Protein AF-A0A3N9UMF8-F1 (afdb_monomer_lite)

Radius of gyration: 16.64 Å; chains: 1; bounding box: 35×28×41 Å

Foldseek 3Di:
DADDPVDPQGQAHDFDPVDPVRVVVRVCVLPVDPVVVVSSPVSNVVCCVVDVDPVNVVVVVVVVVVVVD

pLDDT: mean 95.49, std 4.64, range [70.56, 98.56]

Secondary structure (DSSP, 8-state):
----TTSSS-------TT-HHHHHHHHHHHHH-HHHHHHHHHHHHHHHHHHSSHHHHHHHHHHHHHH--

Sequence (69 aa):
IVENPATAQPTGVHINARNPDDIAWGINLALEDRKRLKSWGKNARQRVLDNFTWQKAAEQTLQIYKEVV

Structure (mmCIF, N/CA/C/O backbone):
data_AF-A0A3N9UMF8-F1
#
_entry.id   AF-A0A3N9UMF8-F1
#
loop_
_atom_site.group_PDB
_atom_site.id
_atom_site.type_symbol
_atom_site.label_atom_id
_atom_site.label_alt_id
_atom_site.label_comp_id
_atom_site.label_asym_id
_atom_site.label_entity_id
_atom_site.label_seq_id
_atom_site.pdbx_PDB_ins_code
_atom_site.Cartn_x
_atom_site.Cartn_y
_atom_site.Cartn_z
_atom_site.occupancy
_atom_site.B_iso_or_equiv
_atom_site.auth_seq_id
_atom_site.auth_comp_id
_atom_site.auth_asym_id
_atom_site.auth_atom_id
_atom_site.pdbx_PDB_model_num
ATOM 1 N N . ILE A 1 1 ? -5.591 -2.916 -0.503 1.00 70.56 1 ILE A N 1
ATOM 2 C CA . ILE A 1 1 ? -4.972 -1.574 -0.316 1.00 70.56 1 ILE A CA 1
ATOM 3 C C . ILE A 1 1 ? -4.687 -0.917 -1.658 1.00 70.56 1 ILE A C 1
ATOM 5 O O . ILE A 1 1 ? -4.929 0.278 -1.798 1.00 70.56 1 ILE A O 1
ATOM 9 N N . VAL A 1 2 ? -4.205 -1.697 -2.628 1.00 87.56 2 VAL A N 1
ATOM 10 C CA . VAL A 1 2 ? -3.956 -1.222 -3.986 1.00 87.56 2 VAL A CA 1
ATOM 11 C C . VAL A 1 2 ? -5.269 -1.030 -4.745 1.00 87.56 2 VAL A C 1
ATOM 13 O O . VAL A 1 2 ? -6.102 -1.933 -4.792 1.00 87.56 2 VAL A O 1
ATOM 16 N N . GLU A 1 3 ? -5.423 0.144 -5.339 1.00 91.19 3 GLU A N 1
ATOM 17 C CA . GLU A 1 3 ? -6.450 0.494 -6.308 1.00 91.19 3 GLU A CA 1
ATOM 18 C C . GLU A 1 3 ? -5.774 0.622 -7.668 1.00 91.19 3 GLU A C 1
ATOM 20 O O . GLU A 1 3 ? -4.813 1.380 -7.811 1.00 91.19 3 GLU A O 1
ATOM 25 N N . ASN A 1 4 ? -6.252 -0.180 -8.620 1.00 87.38 4 ASN A N 1
ATOM 26 C CA . ASN A 1 4 ? -5.666 -0.354 -9.948 1.00 87.38 4 ASN A CA 1
ATOM 27 C C . ASN A 1 4 ? -5.709 0.968 -10.751 1.00 87.38 4 ASN A C 1
ATOM 29 O O . ASN A 1 4 ? -6.681 1.704 -10.593 1.00 87.38 4 ASN A O 1
ATOM 33 N N . PRO A 1 5 ? -4.746 1.264 -11.650 1.00 87.44 5 PRO A N 1
ATOM 34 C CA . PRO A 1 5 ? -4.742 2.401 -12.576 1.00 87.44 5 PRO A CA 1
ATOM 35 C C . PRO A 1 5 ? -6.061 2.816 -13.244 1.00 87.44 5 PRO A C 1
ATOM 37 O O . PRO A 1 5 ? -6.167 3.967 -13.651 1.00 87.44 5 PRO A O 1
ATOM 40 N N . ALA A 1 6 ? -7.047 1.926 -13.378 1.00 88.81 6 ALA A N 1
ATOM 41 C CA . ALA A 1 6 ? -8.359 2.259 -13.936 1.00 88.81 6 ALA A CA 1
ATOM 42 C C . ALA A 1 6 ? -9.280 3.048 -12.978 1.00 88.81 6 ALA A C 1
ATOM 44 O O . ALA A 1 6 ? -10.331 3.524 -13.405 1.00 88.81 6 ALA A O 1
ATOM 45 N N . THR A 1 7 ? -8.942 3.165 -11.688 1.00 92.19 7 THR A N 1
ATOM 46 C CA . THR A 1 7 ? -9.756 3.916 -10.720 1.00 92.19 7 THR A CA 1
ATOM 47 C C . THR A 1 7 ? -9.494 5.421 -10.789 1.00 92.19 7 THR A C 1
ATOM 49 O O . THR A 1 7 ? -8.501 5.879 -11.348 1.00 92.19 7 THR A O 1
ATOM 52 N N . ALA A 1 8 ? -10.388 6.213 -10.187 1.00 92.69 8 ALA A N 1
ATOM 53 C CA . ALA A 1 8 ? -10.245 7.670 -10.134 1.00 92.69 8 ALA A CA 1
ATOM 54 C C . ALA A 1 8 ? -9.029 8.131 -9.305 1.00 92.69 8 ALA A C 1
ATOM 56 O O . ALA A 1 8 ? -8.459 9.186 -9.577 1.00 92.69 8 ALA A O 1
ATOM 57 N N . GLN A 1 9 ? -8.632 7.355 -8.290 1.00 94.62 9 GLN A N 1
ATOM 58 C CA . GLN A 1 9 ? -7.477 7.640 -7.433 1.00 94.62 9 GLN A CA 1
ATOM 59 C C . GLN A 1 9 ? -6.608 6.388 -7.263 1.00 94.62 9 GLN A C 1
ATOM 61 O O . GLN A 1 9 ? -6.613 5.751 -6.210 1.00 94.62 9 GLN A O 1
ATOM 66 N N . PRO A 1 10 ? -5.837 6.014 -8.295 1.00 96.62 10 PRO A N 1
ATOM 67 C CA . PRO A 1 10 ? -5.054 4.792 -8.256 1.00 96.62 10 PRO A CA 1
ATOM 68 C C . PRO A 1 10 ? -3.927 4.901 -7.230 1.00 96.62 10 PRO A C 1
ATOM 70 O O . PRO A 1 10 ? -3.312 5.960 -7.061 1.00 96.62 10 PRO A O 1
ATOM 73 N N . THR A 1 11 ? -3.643 3.791 -6.554 1.00 97.12 11 THR A N 1
ATOM 74 C CA . THR A 1 11 ? -2.612 3.698 -5.504 1.00 97.12 11 THR A CA 1
ATOM 75 C C . THR A 1 11 ? -1.492 2.723 -5.867 1.00 97.12 11 THR A C 1
ATOM 77 O O . THR A 1 11 ? -0.495 2.637 -5.152 1.00 97.12 11 THR A O 1
ATOM 80 N N . GLY A 1 12 ? -1.631 2.003 -6.982 1.00 95.81 12 GLY A N 1
ATOM 81 C CA . GLY A 1 12 ? -0.654 1.045 -7.489 1.00 95.81 12 GLY A CA 1
ATOM 82 C C . GLY A 1 12 ? -1.281 0.112 -8.520 1.00 95.81 12 GLY A C 1
ATOM 83 O O . GLY A 1 12 ? -2.375 0.365 -9.008 1.00 95.81 12 GLY A O 1
ATOM 84 N N . VAL A 1 13 ? -0.623 -1.006 -8.808 1.00 95.38 13 VAL A N 1
ATOM 85 C CA . VAL A 1 13 ? -1.123 -2.036 -9.726 1.00 95.38 13 VAL A CA 1
ATOM 86 C C . VAL A 1 13 ? -1.025 -3.416 -9.074 1.00 95.38 13 VAL A C 1
ATOM 88 O O . VAL A 1 13 ? -0.113 -3.664 -8.287 1.00 95.38 13 VAL A O 1
ATOM 91 N N . HIS A 1 14 ? -1.979 -4.302 -9.366 1.00 94.56 14 HIS A N 1
ATOM 92 C CA . HIS A 1 14 ? -1.872 -5.717 -9.007 1.00 94.56 14 HIS A CA 1
ATOM 93 C C . HIS A 1 14 ? -1.250 -6.494 -10.164 1.00 94.56 14 HIS A C 1
ATOM 95 O O . HIS A 1 14 ? -1.572 -6.233 -11.319 1.00 94.56 14 HIS A O 1
ATOM 101 N N . ILE A 1 15 ? -0.409 -7.467 -9.824 1.00 95.19 15 ILE A N 1
ATOM 102 C CA . ILE A 1 15 ? 0.222 -8.396 -10.763 1.00 95.19 15 ILE A CA 1
ATOM 103 C C . ILE A 1 15 ? 0.020 -9.833 -10.288 1.00 95.19 15 ILE A C 1
ATOM 105 O O . ILE A 1 15 ? -0.280 -10.084 -9.115 1.00 95.19 15 ILE A O 1
ATOM 109 N N . ASN A 1 16 ? 0.206 -10.792 -11.184 1.00 96.62 16 ASN A N 1
ATOM 110 C CA . ASN A 1 16 ? 0.301 -12.201 -10.854 1.00 96.62 16 ASN A CA 1
ATOM 111 C C . ASN A 1 16 ? 1.680 -12.513 -10.259 1.00 96.62 16 ASN A C 1
ATOM 113 O O . ASN A 1 16 ? 2.668 -12.669 -10.970 1.00 96.62 16 ASN A O 1
ATOM 117 N N . ALA A 1 17 ? 1.730 -12.694 -8.939 1.00 95.94 17 ALA A N 1
ATOM 118 C CA . ALA A 1 17 ? 2.966 -12.990 -8.213 1.00 95.94 17 ALA A CA 1
ATOM 119 C C . ALA A 1 17 ? 3.634 -14.329 -8.594 1.00 95.94 17 ALA A C 1
ATOM 121 O O . ALA A 1 17 ? 4.763 -14.583 -8.185 1.00 95.94 17 ALA A O 1
ATOM 122 N N . ARG A 1 18 ? 2.951 -15.204 -9.345 1.00 98.12 18 ARG A N 1
ATOM 123 C CA . ARG A 1 18 ? 3.502 -16.478 -9.839 1.00 98.12 18 ARG A CA 1
ATOM 124 C C . ARG A 1 18 ? 4.009 -16.399 -11.277 1.00 98.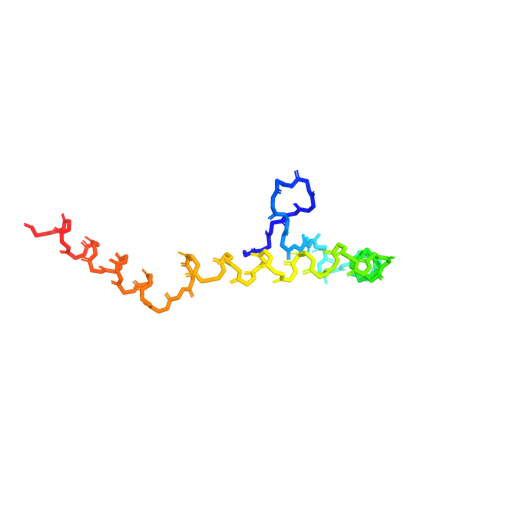12 18 ARG A C 1
ATOM 126 O O . ARG A 1 18 ? 4.476 -17.409 -11.793 1.00 98.12 18 ARG A O 1
ATOM 133 N N . ASN A 1 19 ? 3.904 -15.239 -11.921 1.00 98.31 19 ASN A N 1
ATOM 134 C CA . ASN A 1 19 ? 4.403 -15.021 -13.270 1.00 98.31 19 ASN A CA 1
ATOM 135 C C . ASN A 1 19 ? 5.545 -13.984 -13.246 1.00 98.31 19 ASN A C 1
ATOM 137 O O . ASN A 1 19 ? 5.280 -12.811 -12.974 1.00 98.31 19 ASN A O 1
ATOM 141 N N . PRO A 1 20 ? 6.800 -14.376 -13.538 1.00 98.38 20 PRO A N 1
ATOM 142 C CA . PRO A 1 20 ? 7.924 -13.442 -13.548 1.00 98.38 20 PRO A CA 1
ATOM 143 C C . PRO A 1 20 ? 7.761 -12.315 -14.577 1.00 98.38 20 PRO A C 1
ATOM 145 O O . PRO A 1 20 ? 8.138 -11.181 -14.283 1.00 98.38 20 PRO A O 1
ATOM 148 N N . ASP A 1 21 ? 7.147 -12.585 -15.732 1.00 98.56 21 ASP A N 1
ATOM 149 C CA . ASP A 1 21 ? 6.931 -11.570 -16.770 1.00 98.56 21 ASP A CA 1
ATOM 150 C C . ASP A 1 21 ? 5.935 -10.500 -16.309 1.00 98.56 21 ASP A C 1
ATOM 152 O O . ASP A 1 21 ? 6.106 -9.315 -16.589 1.00 98.56 21 ASP A O 1
ATOM 156 N N . ASP A 1 22 ? 4.923 -10.901 -15.538 1.00 98.12 22 ASP A N 1
ATOM 157 C CA . ASP A 1 22 ? 3.914 -9.981 -15.006 1.00 98.12 22 ASP A CA 1
ATOM 158 C C . ASP A 1 22 ? 4.482 -9.119 -13.863 1.00 98.12 22 ASP A C 1
ATOM 160 O O . ASP A 1 22 ? 4.207 -7.923 -13.761 1.00 98.12 22 ASP A O 1
ATOM 164 N N . ILE A 1 23 ? 5.372 -9.690 -13.042 1.00 98.06 23 ILE A N 1
ATOM 165 C CA . ILE A 1 23 ? 6.149 -8.921 -12.057 1.00 98.06 23 ILE A CA 1
ATOM 166 C C . ILE A 1 23 ? 7.017 -7.875 -12.770 1.00 98.06 23 ILE A C 1
ATOM 168 O O . ILE A 1 23 ? 7.012 -6.703 -12.382 1.00 98.06 23 ILE A O 1
ATOM 172 N N . ALA A 1 24 ? 7.744 -8.280 -13.817 1.00 98.38 24 ALA A N 1
ATOM 173 C CA . ALA A 1 24 ? 8.589 -7.378 -14.595 1.00 98.38 24 ALA A CA 1
ATOM 174 C C . ALA A 1 24 ? 7.765 -6.255 -15.242 1.00 98.38 24 ALA A C 1
ATOM 176 O O . ALA A 1 24 ? 8.145 -5.084 -15.160 1.00 98.38 24 ALA A O 1
ATOM 177 N N . TRP A 1 25 ? 6.606 -6.588 -15.814 1.00 97.75 25 TRP A N 1
ATOM 178 C CA . TRP A 1 25 ? 5.664 -5.612 -16.352 1.00 97.75 25 TRP A CA 1
ATOM 179 C C . TRP A 1 25 ? 5.209 -4.605 -15.290 1.00 97.75 25 TRP A C 1
ATOM 181 O O . TRP A 1 25 ? 5.296 -3.402 -15.529 1.00 97.75 25 TRP A O 1
ATOM 191 N N . GLY A 1 26 ? 4.793 -5.059 -14.103 1.00 95.94 26 GLY A N 1
ATOM 192 C CA . GLY A 1 26 ? 4.331 -4.168 -13.034 1.00 95.94 26 GLY A CA 1
ATOM 193 C C . GLY A 1 26 ? 5.411 -3.203 -12.541 1.00 95.94 26 GLY A C 1
ATOM 194 O O . GLY A 1 26 ? 5.128 -2.027 -12.300 1.00 95.94 26 GLY A O 1
ATOM 195 N N . ILE A 1 27 ? 6.658 -3.674 -12.433 1.00 96.31 27 ILE A N 1
ATOM 196 C CA . ILE A 1 27 ? 7.807 -2.830 -12.072 1.00 96.31 27 ILE A CA 1
ATOM 197 C C . ILE A 1 27 ? 8.070 -1.791 -13.167 1.00 96.31 27 ILE A C 1
ATOM 199 O O . ILE A 1 27 ? 8.193 -0.603 -12.861 1.00 96.31 27 ILE A O 1
ATOM 203 N N . ASN A 1 28 ? 8.111 -2.208 -14.434 1.00 97.94 28 ASN A N 1
ATOM 204 C CA . ASN A 1 28 ? 8.334 -1.299 -15.558 1.00 97.94 28 ASN A CA 1
ATOM 205 C C . ASN A 1 28 ? 7.217 -0.254 -15.664 1.00 97.94 28 ASN A C 1
ATOM 207 O O . ASN A 1 28 ? 7.510 0.936 -15.748 1.00 97.94 28 ASN A O 1
ATOM 211 N N . LEU A 1 29 ? 5.953 -0.667 -15.531 1.00 95.44 29 LEU A N 1
ATOM 212 C CA . LEU A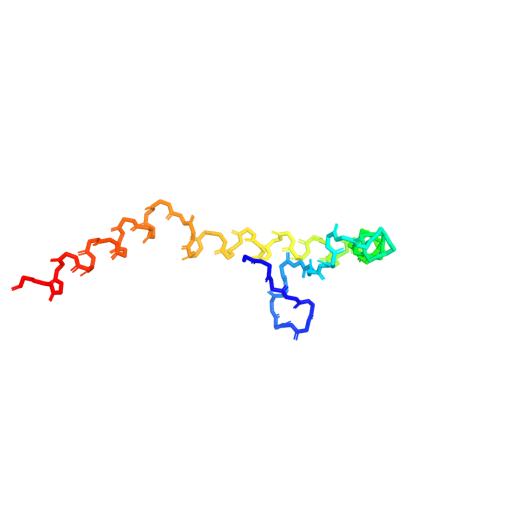 1 29 ? 4.803 0.233 -15.469 1.00 95.44 29 LEU A CA 1
ATOM 213 C C . LEU A 1 29 ? 4.940 1.236 -14.314 1.00 95.44 29 LEU A C 1
ATOM 215 O O . LEU A 1 29 ? 4.637 2.416 -14.461 1.00 95.44 29 LEU A O 1
ATOM 219 N N . ALA A 1 30 ? 5.392 0.813 -13.138 1.00 93.50 30 ALA A N 1
ATOM 220 C CA . ALA A 1 30 ? 5.579 1.743 -12.032 1.00 93.50 30 ALA A CA 1
ATOM 221 C C . ALA A 1 30 ? 6.678 2.781 -12.341 1.00 93.50 30 ALA A C 1
ATOM 223 O O . ALA A 1 30 ? 6.519 3.957 -12.018 1.00 93.50 30 ALA A O 1
ATOM 224 N N . LEU A 1 31 ? 7.779 2.369 -12.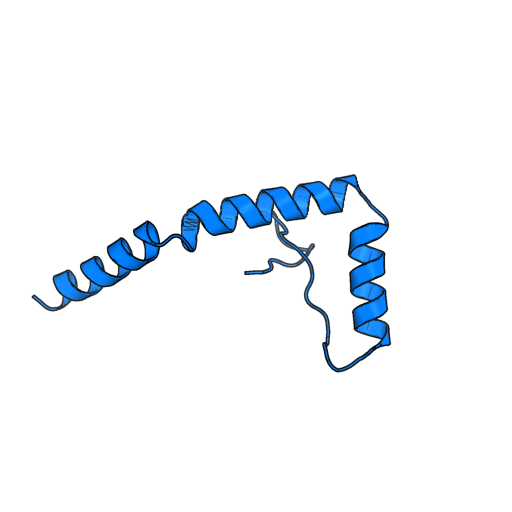973 1.00 96.44 31 LEU A N 1
ATOM 225 C CA . LEU A 1 31 ? 8.973 3.200 -13.152 1.00 96.44 31 LEU A CA 1
ATOM 226 C C . LEU A 1 31 ? 8.993 4.041 -14.438 1.00 96.44 31 LEU A C 1
ATOM 228 O O . LEU A 1 31 ? 9.676 5.066 -14.454 1.00 96.44 31 LEU A O 1
ATOM 232 N N . GLU A 1 32 ? 8.248 3.664 -15.481 1.00 97.44 32 GLU A N 1
ATOM 233 C CA . GLU A 1 32 ? 8.244 4.365 -16.778 1.00 97.44 32 GLU A CA 1
ATOM 234 C C . GLU A 1 32 ? 7.733 5.815 -16.682 1.00 97.44 32 GLU A C 1
ATOM 236 O O . GLU A 1 32 ? 8.169 6.679 -17.440 1.00 97.44 32 GLU A O 1
ATOM 241 N N . ASP A 1 33 ? 6.853 6.108 -15.716 1.00 97.62 33 ASP A N 1
ATOM 242 C CA . ASP A 1 33 ? 6.328 7.450 -15.460 1.00 97.62 33 ASP A CA 1
ATOM 243 C C . ASP A 1 33 ? 6.489 7.831 -13.983 1.00 97.62 33 ASP A C 1
ATOM 245 O O . ASP A 1 33 ? 5.703 7.477 -13.097 1.00 97.62 33 ASP A O 1
ATOM 249 N N . ARG A 1 34 ? 7.500 8.665 -13.724 1.00 97.12 34 ARG A N 1
ATOM 250 C CA . ARG A 1 34 ? 7.823 9.158 -12.382 1.00 97.12 34 ARG A CA 1
ATOM 251 C C . ARG A 1 34 ? 6.731 10.045 -11.775 1.00 97.12 34 ARG A C 1
ATOM 253 O O . ARG A 1 34 ? 6.637 10.119 -10.546 1.00 97.12 34 ARG A O 1
ATOM 260 N N . LYS A 1 35 ? 5.935 10.756 -12.581 1.00 96.94 35 LYS A N 1
ATOM 261 C CA . LYS A 1 35 ? 4.815 11.570 -12.076 1.00 96.94 35 LYS A CA 1
ATOM 262 C C . LYS A 1 35 ? 3.690 10.655 -11.610 1.00 96.94 35 LYS A C 1
ATOM 264 O O . LYS A 1 35 ? 3.225 10.824 -10.480 1.00 96.94 35 LYS A O 1
ATOM 269 N N . ARG A 1 36 ? 3.330 9.654 -12.420 1.00 94.88 36 ARG A N 1
ATOM 270 C CA . ARG A 1 36 ? 2.352 8.624 -12.047 1.00 94.88 36 ARG A CA 1
ATOM 271 C C . ARG A 1 36 ? 2.777 7.892 -10.778 1.00 94.88 36 ARG A C 1
ATOM 273 O O . ARG A 1 36 ? 2.005 7.874 -9.823 1.00 94.88 36 ARG A O 1
ATOM 280 N N . LEU A 1 37 ? 4.021 7.417 -10.700 1.00 95.75 37 LEU A N 1
ATOM 281 C CA . LEU A 1 37 ? 4.554 6.742 -9.511 1.00 95.75 37 LEU A CA 1
ATOM 282 C C . LEU A 1 37 ? 4.397 7.580 -8.234 1.00 95.75 37 LEU A C 1
ATOM 284 O O . LEU A 1 37 ? 3.918 7.098 -7.207 1.00 95.75 37 LEU A O 1
ATOM 288 N N . LYS A 1 38 ? 4.770 8.865 -8.298 1.00 97.69 38 LYS A N 1
ATOM 289 C CA . LYS A 1 38 ? 4.614 9.791 -7.167 1.00 97.69 38 LYS A CA 1
ATOM 290 C C . LYS A 1 38 ? 3.146 9.999 -6.800 1.00 97.69 38 LYS A C 1
ATOM 292 O O . LYS A 1 38 ? 2.840 10.104 -5.614 1.00 97.69 38 LYS A O 1
ATOM 297 N N . SER A 1 39 ? 2.253 10.079 -7.788 1.00 96.62 39 SER A N 1
ATOM 298 C CA . SER A 1 39 ? 0.814 10.217 -7.542 1.00 96.62 39 SER A CA 1
ATOM 299 C C . SER A 1 39 ? 0.243 8.986 -6.835 1.00 96.62 39 SER A C 1
ATOM 301 O O . SER A 1 39 ? -0.415 9.140 -5.810 1.00 96.62 39 SER A O 1
ATOM 303 N N . TRP A 1 40 ? 0.607 7.778 -7.277 1.00 96.94 40 TRP A N 1
ATOM 304 C CA . TRP A 1 40 ? 0.204 6.527 -6.636 1.00 96.94 40 TRP A CA 1
ATOM 305 C C . TRP A 1 40 ? 0.657 6.471 -5.180 1.00 96.94 40 TRP A C 1
ATOM 307 O O . TRP A 1 40 ? -0.148 6.170 -4.304 1.00 96.94 40 TRP A O 1
ATOM 317 N N . GLY A 1 41 ? 1.906 6.855 -4.895 1.00 96.75 41 GLY A N 1
ATOM 318 C CA . GLY A 1 41 ? 2.418 6.912 -3.524 1.00 96.75 41 GLY A CA 1
ATOM 319 C C . GLY A 1 41 ? 1.650 7.888 -2.622 1.00 96.75 41 GLY A C 1
ATOM 320 O O . GLY A 1 41 ? 1.345 7.558 -1.476 1.00 96.75 41 GLY A O 1
ATOM 321 N N . LYS A 1 42 ? 1.289 9.073 -3.134 1.00 97.88 42 LYS A N 1
ATOM 322 C CA . LYS A 1 42 ? 0.477 10.052 -2.387 1.00 97.88 42 LYS A CA 1
ATOM 323 C C . LYS A 1 42 ? -0.930 9.526 -2.110 1.00 97.88 42 LYS A C 1
ATOM 325 O O . LYS A 1 42 ? -1.369 9.569 -0.963 1.00 97.88 42 LYS A O 1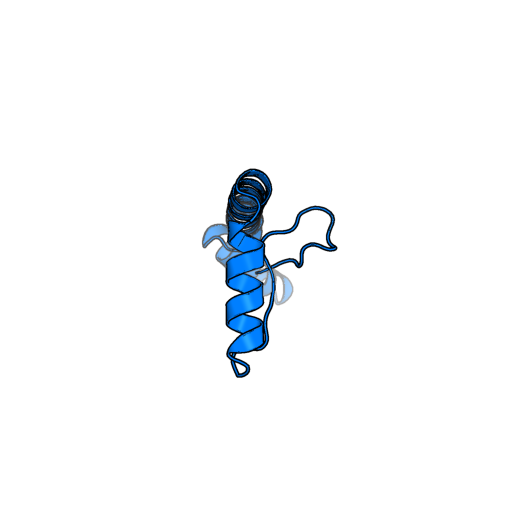
ATOM 330 N N . ASN A 1 43 ? -1.592 8.977 -3.126 1.00 97.56 43 ASN A N 1
ATOM 331 C CA . ASN A 1 43 ? -2.935 8.413 -2.998 1.00 97.56 43 ASN A CA 1
ATOM 332 C C . ASN A 1 43 ? -2.937 7.231 -2.017 1.00 97.56 43 ASN A C 1
ATOM 334 O O . ASN A 1 43 ? -3.790 7.148 -1.137 1.00 97.56 43 ASN A O 1
ATOM 338 N N . ALA A 1 44 ? -1.934 6.350 -2.105 1.00 97.25 44 ALA A N 1
ATOM 339 C CA . ALA A 1 44 ? -1.764 5.230 -1.185 1.00 97.25 44 ALA A CA 1
ATOM 340 C C . ALA A 1 44 ? -1.611 5.714 0.262 1.00 97.25 44 ALA A C 1
ATOM 342 O O . ALA A 1 44 ? -2.271 5.196 1.165 1.00 97.25 44 ALA A O 1
ATOM 343 N N . ARG A 1 45 ? -0.773 6.736 0.488 1.00 97.69 45 ARG A N 1
ATOM 344 C CA . ARG A 1 45 ? -0.564 7.323 1.816 1.00 97.69 45 ARG A CA 1
ATOM 345 C C . ARG A 1 45 ? -1.849 7.920 2.382 1.00 97.69 45 ARG A C 1
ATOM 347 O O . ARG A 1 45 ? -2.134 7.685 3.557 1.00 97.69 45 ARG A O 1
ATOM 354 N N . GLN A 1 46 ? -2.600 8.652 1.563 1.00 97.25 46 GLN A N 1
ATOM 355 C CA . GLN A 1 46 ? -3.882 9.237 1.951 1.00 97.25 46 GLN A CA 1
ATOM 356 C C . GLN A 1 46 ? -4.881 8.142 2.343 1.00 97.25 46 GLN A C 1
ATOM 358 O O . GLN A 1 46 ? -5.383 8.132 3.463 1.00 97.25 46 GLN A O 1
ATOM 363 N N . ARG A 1 47 ? -5.038 7.118 1.498 1.00 96.38 47 ARG A N 1
ATOM 364 C CA . ARG A 1 47 ? -5.925 5.976 1.755 1.00 96.38 47 ARG A CA 1
ATOM 365 C C . ARG A 1 47 ? -5.609 5.256 3.069 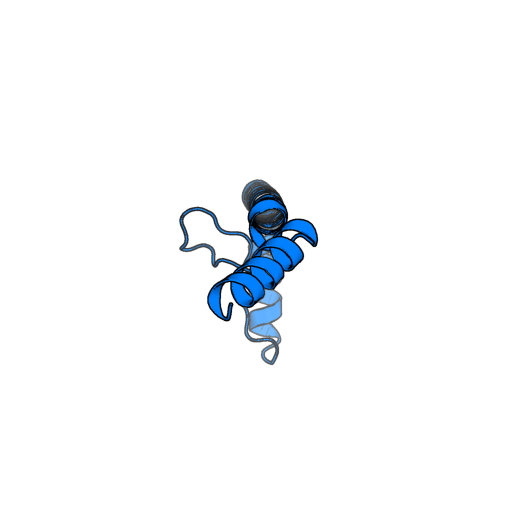1.00 96.38 47 ARG A C 1
ATOM 367 O O . ARG A 1 47 ? -6.531 4.816 3.756 1.00 96.38 47 ARG A O 1
ATOM 374 N N . VAL A 1 48 ? -4.324 5.126 3.416 1.00 96.69 48 VAL A N 1
ATOM 375 C CA . VAL A 1 48 ? -3.880 4.568 4.706 1.00 96.69 48 VAL A CA 1
ATOM 376 C C . VAL A 1 48 ? -4.342 5.432 5.876 1.00 96.69 48 VAL A C 1
ATOM 378 O O . VAL A 1 48 ? -4.865 4.884 6.842 1.00 96.69 48 VAL A O 1
ATOM 381 N N . LEU A 1 49 ? -4.179 6.755 5.795 1.00 97.06 49 LEU A N 1
ATOM 382 C CA . LEU A 1 49 ? -4.623 7.676 6.849 1.00 97.06 49 LEU A CA 1
ATOM 383 C C . LEU A 1 49 ? -6.137 7.638 7.052 1.00 97.06 49 LEU A C 1
ATOM 385 O O . LEU A 1 49 ? -6.601 7.635 8.191 1.00 97.06 49 LEU A O 1
ATOM 389 N N . ASP A 1 50 ? -6.886 7.555 5.958 1.00 96.06 50 ASP A N 1
ATOM 390 C CA . ASP A 1 50 ? -8.343 7.642 6.004 1.00 96.06 50 ASP A CA 1
ATOM 391 C C . ASP A 1 50 ? -8.993 6.380 6.582 1.00 96.06 50 ASP A C 1
ATOM 393 O O . ASP A 1 50 ? -10.036 6.462 7.228 1.00 96.06 50 ASP A O 1
ATOM 397 N N . ASN A 1 51 ? -8.375 5.211 6.373 1.00 95.94 51 ASN A N 1
ATOM 398 C CA . ASN A 1 51 ? -9.052 3.928 6.588 1.00 95.94 51 ASN A CA 1
ATOM 399 C C . ASN A 1 51 ? -8.280 2.922 7.452 1.00 95.94 51 ASN A C 1
ATOM 401 O O . ASN A 1 51 ? -8.900 2.065 8.070 1.00 95.94 51 ASN A O 1
ATOM 405 N N . PHE A 1 52 ? -6.946 2.975 7.476 1.00 96.06 52 PHE A N 1
ATOM 406 C CA . PHE A 1 52 ? -6.103 1.898 8.025 1.00 96.06 52 PHE A CA 1
ATOM 407 C C . PHE A 1 52 ? -5.236 2.365 9.201 1.00 96.06 52 PHE A C 1
ATOM 409 O O . PHE A 1 52 ? -4.166 1.812 9.450 1.00 96.06 52 PHE A O 1
ATOM 416 N N . THR A 1 53 ? -5.667 3.401 9.921 1.00 97.50 53 THR A N 1
ATOM 417 C CA . THR A 1 53 ? -4.998 3.848 11.149 1.00 97.50 53 THR A CA 1
ATOM 418 C C . THR A 1 53 ? -5.500 3.076 12.364 1.00 97.50 53 THR A C 1
ATOM 420 O O . THR A 1 53 ? -6.621 2.570 12.381 1.00 97.50 53 THR A O 1
ATOM 423 N N . TRP A 1 54 ? -4.692 3.046 13.426 1.00 98.31 54 TRP A N 1
ATOM 424 C CA . TRP A 1 54 ? -5.110 2.492 14.717 1.00 98.31 54 TRP A CA 1
ATOM 425 C C . TRP A 1 54 ? -6.365 3.163 15.268 1.00 98.31 54 TRP A C 1
ATOM 427 O O . TRP A 1 54 ? -7.231 2.483 15.806 1.00 98.31 54 TRP A O 1
ATOM 437 N N . GLN A 1 55 ? -6.488 4.479 15.085 1.00 98.38 55 GLN A N 1
ATOM 438 C CA . GLN A 1 55 ? -7.683 5.208 15.485 1.00 98.38 55 GLN A CA 1
ATOM 439 C C . GLN A 1 55 ? -8.922 4.695 14.739 1.00 98.38 55 GLN A C 1
ATOM 441 O O . GLN A 1 55 ? -9.919 4.384 15.381 1.00 98.38 55 GLN A O 1
ATOM 446 N N . LYS A 1 56 ? -8.842 4.515 13.413 1.00 98.00 56 LYS A N 1
ATOM 447 C CA . LYS A 1 56 ? -9.948 3.953 12.621 1.00 98.00 56 LYS A CA 1
ATOM 448 C C . LYS A 1 56 ? -10.315 2.537 13.058 1.00 98.00 56 LYS A C 1
ATOM 450 O O . LYS A 1 56 ? -11.497 2.241 13.211 1.00 98.00 56 LYS A O 1
ATOM 455 N N . ALA A 1 57 ? -9.320 1.692 13.325 1.00 98.12 57 ALA A N 1
ATOM 456 C CA . ALA A 1 57 ? -9.551 0.337 13.821 1.00 98.12 57 ALA A CA 1
ATOM 457 C C . ALA A 1 57 ? -10.242 0.327 15.200 1.00 98.12 57 ALA A C 1
ATOM 459 O O . ALA A 1 57 ? -11.183 -0.438 15.418 1.00 98.12 57 ALA A O 1
ATOM 460 N N . ALA A 1 58 ? -9.819 1.198 16.121 1.00 98.38 58 ALA A N 1
ATOM 461 C CA . ALA A 1 58 ? -10.428 1.329 17.443 1.00 98.38 58 ALA A CA 1
ATOM 462 C C . ALA A 1 58 ? -11.861 1.885 17.369 1.00 98.38 58 ALA A C 1
ATOM 464 O O . ALA A 1 58 ? -12.750 1.349 18.026 1.00 98.38 58 ALA A O 1
ATOM 465 N N . GLU A 1 59 ? -12.099 2.907 16.537 1.00 98.06 59 GLU A N 1
ATOM 466 C CA . GLU A 1 59 ? -13.430 3.477 16.275 1.00 98.06 59 GLU A CA 1
ATOM 467 C C . GLU A 1 59 ? -14.403 2.407 15.752 1.00 98.06 59 GLU A C 1
ATOM 469 O O . GLU A 1 59 ? -15.496 2.253 16.296 1.00 98.06 59 GLU A O 1
ATOM 474 N N . GLN A 1 60 ? -13.990 1.623 14.748 1.00 97.19 60 GLN A N 1
ATOM 475 C CA . GLN A 1 60 ? -14.793 0.526 14.191 1.00 97.19 60 GLN A CA 1
ATOM 476 C C . GLN A 1 60 ? -15.070 -0.570 15.222 1.00 97.19 60 GLN A C 1
ATOM 478 O O . GLN A 1 60 ? -16.198 -1.044 15.336 1.00 97.19 60 GLN A O 1
ATOM 483 N N . THR A 1 61 ? -14.056 -0.944 16.006 1.00 97.69 61 THR A N 1
ATOM 484 C CA . THR A 1 61 ? -14.210 -1.942 17.072 1.00 97.69 61 THR A CA 1
ATOM 485 C C . THR A 1 61 ? -15.224 -1.466 18.112 1.00 97.69 61 THR A C 1
ATOM 487 O O . THR A 1 61 ? -16.144 -2.201 18.457 1.00 97.69 61 THR A O 1
ATOM 490 N N . LEU A 1 62 ? -15.101 -0.222 18.584 1.00 97.88 62 LEU A N 1
ATOM 491 C CA . LEU A 1 62 ? -16.019 0.363 19.560 1.00 97.88 62 LEU A CA 1
ATOM 492 C C . LEU A 1 62 ? -17.456 0.441 19.029 1.00 97.88 62 LEU A C 1
ATOM 494 O O . LEU A 1 62 ? -18.392 0.222 19.793 1.00 97.88 62 LEU A O 1
ATOM 498 N N . GLN A 1 63 ? -17.633 0.754 17.745 1.00 97.75 63 GLN A N 1
ATOM 499 C CA . GLN A 1 63 ? -18.950 0.804 17.116 1.00 97.75 63 GLN A CA 1
ATOM 500 C C . GLN A 1 63 ? -19.664 -0.553 17.195 1.00 97.75 63 GLN A C 1
ATOM 502 O O . GLN A 1 63 ? -20.813 -0.599 17.620 1.00 97.75 63 GLN A O 1
ATOM 507 N N . ILE A 1 64 ? -18.960 -1.655 16.911 1.00 97.12 64 ILE A N 1
ATOM 508 C CA . ILE A 1 64 ? -19.510 -3.015 17.044 1.00 97.12 64 ILE A CA 1
ATOM 509 C C . ILE A 1 64 ? -19.956 -3.288 18.487 1.00 97.12 64 ILE A C 1
ATOM 511 O O . ILE A 1 64 ? -21.056 -3.785 18.707 1.00 97.12 64 ILE A O 1
ATOM 515 N N . TYR A 1 65 ? -19.141 -2.924 19.486 1.00 97.25 65 TYR A N 1
ATOM 516 C CA . TYR A 1 65 ? -19.515 -3.097 20.897 1.00 97.25 65 TYR A CA 1
ATOM 517 C C . TYR A 1 65 ? -20.763 -2.296 21.295 1.00 97.25 65 TYR A C 1
ATOM 519 O O . TYR A 1 65 ? -21.498 -2.731 22.174 1.00 97.25 65 TYR A O 1
ATOM 527 N N . LYS A 1 66 ? -21.014 -1.142 20.668 1.00 97.12 66 LYS A N 1
ATOM 528 C CA . LYS A 1 66 ? -22.214 -0.331 20.922 1.00 97.12 66 LYS A CA 1
ATOM 529 C C . LYS A 1 66 ? -23.473 -0.878 20.256 1.00 97.12 66 LYS A C 1
ATOM 531 O O . LYS A 1 66 ? -24.555 -0.563 20.715 1.00 97.12 66 LYS A O 1
ATOM 536 N N . GLU A 1 67 ? -23.350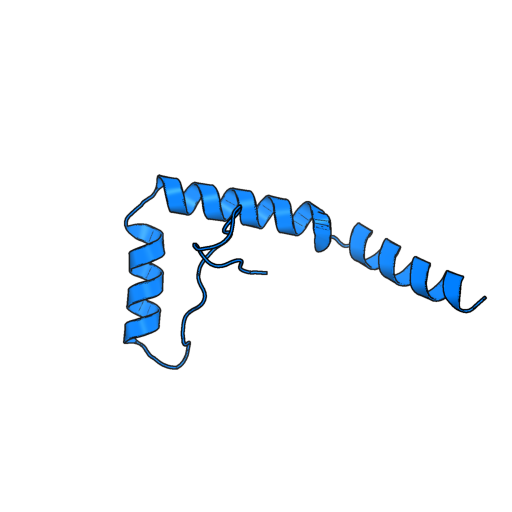 -1.641 19.173 1.00 96.19 67 GLU A N 1
ATOM 537 C CA . GLU A 1 67 ? -24.503 -2.200 18.446 1.00 96.19 67 GLU A CA 1
ATOM 538 C C . GLU A 1 67 ? -25.104 -3.433 19.130 1.00 96.19 67 GLU A C 1
ATOM 540 O O . GLU A 1 67 ? -26.244 -3.800 18.854 1.00 96.19 67 GLU A O 1
ATOM 545 N N . VAL A 1 68 ? -24.340 -4.078 20.013 1.00 93.75 68 VAL A N 1
ATOM 546 C CA . VAL A 1 68 ? -24.755 -5.284 20.748 1.00 93.75 68 VAL A CA 1
ATOM 547 C C . VAL A 1 68 ? -25.263 -4.997 22.167 1.00 93.75 68 VAL A C 1
ATOM 549 O O . VAL A 1 68 ? -25.633 -5.938 22.869 1.00 93.75 68 VAL A O 1
ATOM 552 N N . VAL A 1 69 ? -25.263 -3.728 22.590 1.00 75.94 69 VAL A N 1
ATOM 553 C CA . VAL A 1 69 ? -25.781 -3.242 23.884 1.00 75.94 69 VAL A CA 1
ATOM 554 C C . VAL A 1 69 ? -27.012 -2.387 23.634 1.00 75.94 69 VAL A C 1
ATOM 556 O O . VAL A 1 69 ? -28.035 -2.645 24.303 1.00 75.94 69 VAL A O 1
#